Protein AF-A0A0S9KAY3-F1 (afdb_monomer_lite)

Foldseek 3Di:
DLVQLLVQLCVLCDPPDLCQLCVLLVHDSVVSVCSNVVVDDDDPSSQVSSCNSSVADRPVHDPPPVPPDD

pLDDT: mean 89.28, std 13.08, range [46.47, 98.12]

Sequence (70 aa):
MARQFVGRLRAAVGDRSIRSVAAASGLNHATLAAVLNGSTWPDAETVAKLELGLQADLWPGRVDPGTSRA

Structure (mmCIF, N/CA/C/O backbone):
data_AF-A0A0S9KAY3-F1
#
_entry.id   AF-A0A0S9KAY3-F1
#
loop_
_atom_site.group_PDB
_atom_site.id
_atom_site.type_symbol
_atom_site.label_atom_id
_atom_site.label_alt_id
_atom_site.label_comp_id
_atom_site.label_asym_id
_atom_site.label_entity_id
_atom_site.label_seq_id
_atom_site.pdbx_PDB_ins_code
_atom_site.Cartn_x
_atom_si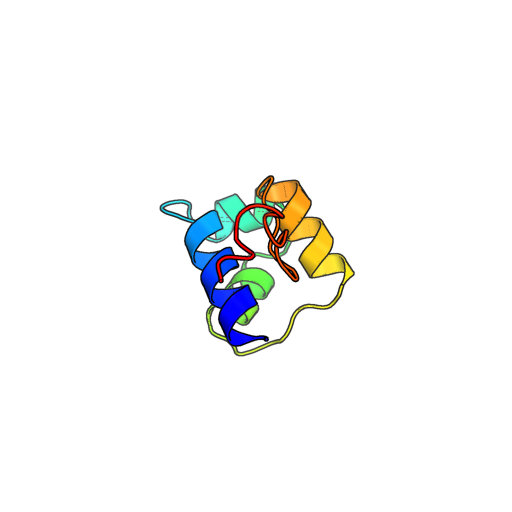te.Cartn_y
_atom_site.Cartn_z
_atom_site.occupancy
_atom_site.B_iso_or_equiv
_atom_site.auth_seq_id
_atom_site.auth_comp_id
_atom_site.auth_asym_id
_atom_site.auth_atom_id
_atom_site.pdbx_PDB_model_num
ATOM 1 N N . MET A 1 1 ? 1.803 -0.432 -16.851 1.00 73.62 1 MET A N 1
ATOM 2 C CA . MET A 1 1 ? 2.326 -0.967 -15.582 1.00 73.62 1 MET A CA 1
ATOM 3 C C . MET A 1 1 ? 1.863 -0.190 -14.348 1.00 73.62 1 MET A C 1
ATOM 5 O O . MET A 1 1 ? 1.159 -0.773 -13.534 1.00 73.62 1 MET A O 1
ATOM 9 N N . ALA A 1 2 ? 2.131 1.119 -14.237 1.00 82.19 2 ALA A N 1
ATOM 10 C CA . ALA A 1 2 ? 1.708 1.915 -13.072 1.00 82.19 2 ALA A CA 1
ATOM 11 C C . ALA A 1 2 ? 0.197 1.843 -12.757 1.00 82.19 2 ALA A C 1
ATOM 13 O O . ALA A 1 2 ? -0.204 1.665 -11.611 1.00 82.19 2 ALA A O 1
ATOM 14 N N . ARG A 1 3 ? -0.657 1.870 -13.790 1.00 86.88 3 ARG A N 1
ATOM 15 C CA . ARG A 1 3 ? -2.114 1.707 -13.634 1.00 86.88 3 ARG A CA 1
ATOM 16 C C . ARG A 1 3 ? -2.517 0.359 -13.018 1.00 86.88 3 ARG A C 1
ATOM 18 O O . ARG A 1 3 ? -3.444 0.322 -12.219 1.00 86.88 3 ARG A O 1
ATOM 25 N N . GLN A 1 4 ? -1.840 -0.733 -13.389 1.00 89.44 4 GLN A N 1
ATOM 26 C CA . GLN A 1 4 ? -2.149 -2.070 -12.863 1.00 89.44 4 GLN A CA 1
ATOM 27 C C . GLN A 1 4 ? -1.774 -2.173 -11.385 1.00 89.44 4 GLN A C 1
ATOM 29 O O . GLN A 1 4 ? -2.563 -2.686 -10.600 1.00 89.44 4 GLN A O 1
ATOM 34 N N . PHE A 1 5 ? -0.621 -1.617 -11.005 1.00 91.56 5 PHE A N 1
ATOM 35 C CA . PHE A 1 5 ? -0.216 -1.512 -9.606 1.00 91.56 5 PHE A CA 1
ATOM 36 C C . PHE A 1 5 ? -1.264 -0.767 -8.771 1.00 91.56 5 PHE A C 1
ATOM 38 O O . PHE A 1 5 ? -1.746 -1.310 -7.783 1.00 91.56 5 PHE A O 1
ATOM 45 N N . VAL A 1 6 ? -1.692 0.428 -9.200 1.00 92.50 6 VAL A N 1
ATOM 46 C CA . VAL A 1 6 ? -2.715 1.200 -8.469 1.00 92.50 6 VAL A CA 1
ATOM 47 C C . VAL A 1 6 ? -4.045 0.439 -8.399 1.00 92.50 6 VAL A C 1
ATOM 49 O O . VAL A 1 6 ? -4.717 0.477 -7.372 1.00 92.50 6 VAL A O 1
ATOM 52 N N . GLY A 1 7 ? -4.421 -0.284 -9.459 1.00 93.38 7 GLY A N 1
ATOM 53 C CA . GLY A 1 7 ? -5.603 -1.150 -9.460 1.00 93.38 7 GLY A CA 1
ATOM 54 C C . GLY A 1 7 ? -5.527 -2.262 -8.410 1.00 93.38 7 GLY A C 1
ATOM 55 O O . GLY A 1 7 ? -6.447 -2.403 -7.607 1.00 93.38 7 GLY A O 1
ATOM 56 N N . ARG A 1 8 ? -4.411 -3.002 -8.363 1.00 94.06 8 ARG A N 1
ATOM 57 C CA . ARG A 1 8 ? -4.174 -4.046 -7.351 1.00 94.06 8 ARG A CA 1
ATOM 58 C C . ARG A 1 8 ? -4.097 -3.475 -5.943 1.00 94.06 8 ARG A C 1
ATOM 60 O O . ARG A 1 8 ? -4.674 -4.050 -5.031 1.00 94.06 8 ARG A O 1
ATOM 67 N N . LEU A 1 9 ? -3.456 -2.321 -5.779 1.00 95.38 9 LEU A N 1
ATOM 68 C CA . LEU A 1 9 ? -3.369 -1.637 -4.495 1.00 95.38 9 LEU A CA 1
ATOM 69 C C . LEU A 1 9 ? -4.757 -1.235 -3.986 1.00 95.38 9 LEU A C 1
ATOM 71 O O . LEU A 1 9 ? -5.070 -1.493 -2.832 1.00 95.38 9 LEU A O 1
ATOM 75 N N . ARG A 1 10 ? -5.621 -0.668 -4.839 1.00 95.56 10 ARG A N 1
ATOM 76 C CA . ARG A 1 10 ? -7.012 -0.350 -4.466 1.00 95.56 10 ARG A CA 1
ATOM 77 C C . ARG A 1 10 ? -7.803 -1.598 -4.083 1.00 95.56 10 ARG A C 1
ATOM 79 O O . ARG A 1 10 ? -8.496 -1.576 -3.072 1.00 95.56 10 ARG A O 1
ATOM 86 N N . ALA A 1 11 ? -7.664 -2.679 -4.850 1.00 95.38 11 ALA A N 1
ATOM 87 C CA . ALA A 1 11 ? -8.314 -3.948 -4.537 1.00 95.38 11 ALA A CA 1
ATOM 88 C C . ALA A 1 11 ? -7.834 -4.527 -3.193 1.00 95.38 11 ALA A C 1
ATOM 90 O O . ALA A 1 11 ? -8.651 -4.954 -2.386 1.00 95.38 11 ALA A O 1
ATOM 91 N N . ALA A 1 12 ? -6.525 -4.487 -2.925 1.00 95.81 12 ALA A N 1
ATOM 92 C CA . ALA A 1 12 ? -5.942 -4.970 -1.676 1.00 95.81 12 ALA A CA 1
ATOM 93 C C . ALA A 1 12 ? -6.316 -4.093 -0.470 1.00 95.81 12 ALA A C 1
ATOM 95 O O . ALA A 1 12 ? -6.525 -4.612 0.624 1.00 95.81 12 ALA A O 1
ATOM 96 N N . VAL A 1 13 ? -6.422 -2.770 -0.645 1.00 96.56 13 VAL A N 1
ATOM 97 C CA . VAL A 1 13 ? -6.923 -1.855 0.396 1.00 96.56 13 VAL A CA 1
ATOM 98 C C . VAL A 1 13 ? -8.358 -2.232 0.780 1.00 96.56 13 VAL A C 1
ATOM 100 O O . VAL A 1 13 ? -8.639 -2.379 1.973 1.00 96.56 13 VAL A O 1
ATOM 103 N N . GLY A 1 14 ? -9.229 -2.457 -0.210 1.00 95.88 14 GLY A N 1
ATOM 104 C CA . GLY A 1 14 ? -10.639 -2.783 0.010 1.00 95.88 14 GLY A CA 1
ATOM 105 C C . GLY A 1 14 ? -11.361 -1.672 0.778 1.00 95.88 14 GLY A C 1
ATOM 106 O O . GLY A 1 14 ? -11.144 -0.491 0.512 1.00 95.88 14 GLY A O 1
ATOM 107 N N . ASP A 1 15 ? -12.161 -2.048 1.776 1.00 96.56 15 ASP A N 1
ATOM 108 C CA . ASP A 1 15 ? -12.913 -1.104 2.621 1.00 96.56 15 ASP A CA 1
ATOM 109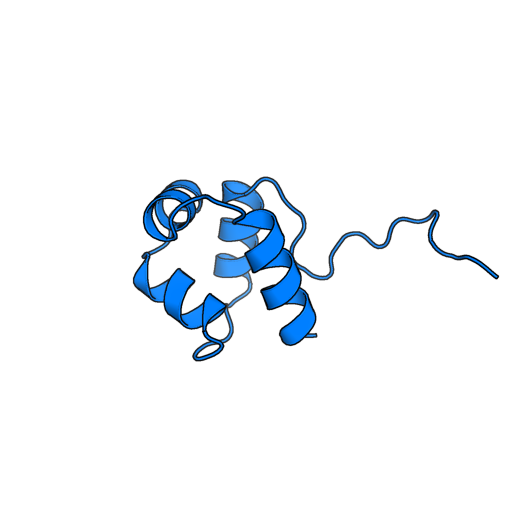 C C . ASP A 1 15 ? -12.082 -0.516 3.776 1.00 96.56 15 ASP A C 1
ATOM 111 O O . ASP A 1 15 ? -12.577 0.273 4.587 1.00 96.56 15 ASP A O 1
ATOM 115 N N . ARG A 1 16 ? -10.801 -0.896 3.894 1.00 96.81 16 ARG A N 1
ATOM 116 C CA . ARG A 1 16 ? -9.928 -0.374 4.950 1.00 96.81 16 ARG A CA 1
ATOM 117 C C . ARG A 1 16 ? -9.618 1.096 4.704 1.00 96.81 16 ARG A C 1
ATOM 119 O O . ARG A 1 16 ? -9.361 1.534 3.585 1.00 96.81 16 ARG A O 1
ATOM 126 N N . SER A 1 17 ? -9.534 1.862 5.788 1.00 97.31 17 SER A N 1
ATOM 127 C CA . SER A 1 17 ? -9.077 3.247 5.694 1.00 97.31 17 SER A CA 1
ATOM 128 C C . SER A 1 17 ? -7.607 3.320 5.262 1.00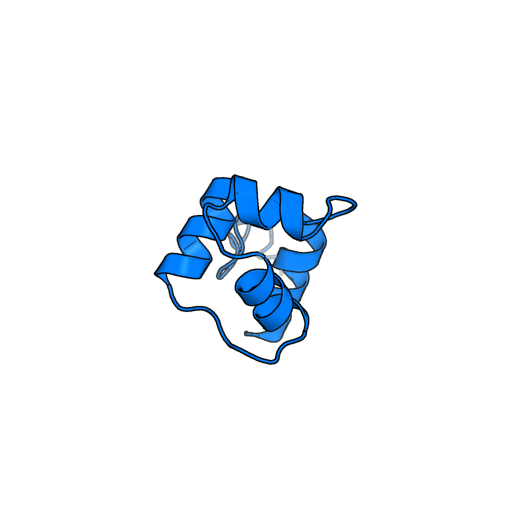 97.31 17 SER A C 1
ATOM 130 O O . SER A 1 17 ? -6.776 2.512 5.688 1.00 97.31 17 SER A O 1
ATOM 132 N N . ILE A 1 18 ? -7.258 4.359 4.494 1.00 97.06 18 ILE A N 1
ATOM 133 C CA . ILE A 1 18 ? -5.868 4.656 4.097 1.00 97.06 18 ILE A CA 1
ATOM 134 C C . ILE A 1 18 ? -4.945 4.687 5.322 1.00 97.06 18 ILE A C 1
ATOM 136 O O . ILE A 1 18 ? -3.840 4.157 5.286 1.00 97.06 18 ILE A O 1
ATOM 140 N N . ARG A 1 19 ? -5.404 5.268 6.438 1.00 97.38 19 ARG A N 1
ATOM 141 C CA . ARG A 1 19 ? -4.612 5.353 7.672 1.00 97.38 19 ARG A CA 1
ATOM 142 C C . ARG A 1 19 ? -4.319 3.973 8.269 1.00 97.38 19 ARG A C 1
ATOM 144 O O . ARG A 1 19 ? -3.190 3.742 8.687 1.00 97.38 19 ARG A O 1
ATOM 151 N N . SER A 1 20 ? -5.302 3.070 8.287 1.00 98.00 20 SER A N 1
ATOM 152 C CA . SER A 1 20 ? -5.116 1.700 8.784 1.00 98.00 20 SER A CA 1
ATOM 153 C C . SER A 1 20 ? -4.130 0.917 7.916 1.00 98.00 20 SER A C 1
ATOM 155 O O . SER A 1 20 ? -3.218 0.290 8.450 1.00 98.00 20 SER A O 1
ATOM 157 N N . VAL A 1 21 ? -4.249 1.012 6.589 1.00 98.06 21 VAL A N 1
ATOM 158 C CA . VAL A 1 21 ? -3.329 0.332 5.663 1.00 98.06 21 VAL A CA 1
ATOM 159 C C . VAL A 1 21 ? -1.912 0.890 5.759 1.00 98.06 21 VAL A C 1
ATOM 161 O O . VAL A 1 21 ? -0.950 0.124 5.794 1.00 98.06 21 VAL A O 1
ATOM 164 N N . ALA A 1 22 ? -1.773 2.214 5.833 1.00 97.81 22 ALA A N 1
ATOM 165 C CA . ALA A 1 22 ? -0.474 2.854 5.980 1.00 97.81 22 ALA A CA 1
ATOM 166 C C . ALA A 1 22 ? 0.214 2.413 7.279 1.00 97.81 22 ALA A C 1
ATOM 168 O O . ALA A 1 22 ? 1.379 2.032 7.241 1.00 97.81 22 ALA A O 1
ATOM 169 N N . ALA A 1 23 ? -0.521 2.361 8.395 1.00 98.12 23 ALA A N 1
ATOM 170 C CA . ALA A 1 23 ? 0.002 1.849 9.660 1.00 98.12 23 ALA A CA 1
ATOM 171 C C . ALA A 1 23 ? 0.434 0.375 9.558 1.00 98.12 23 ALA A C 1
ATOM 173 O O . ALA A 1 23 ? 1.542 0.043 9.968 1.00 98.12 23 ALA A O 1
ATOM 174 N N . ALA A 1 24 ? -0.390 -0.488 8.950 1.00 97.69 24 ALA A N 1
ATOM 175 C CA . ALA A 1 24 ? -0.058 -1.901 8.738 1.00 97.69 24 ALA A CA 1
ATOM 176 C C . ALA A 1 24 ? 1.174 -2.107 7.837 1.00 97.69 24 ALA A C 1
ATOM 178 O O . ALA A 1 24 ? 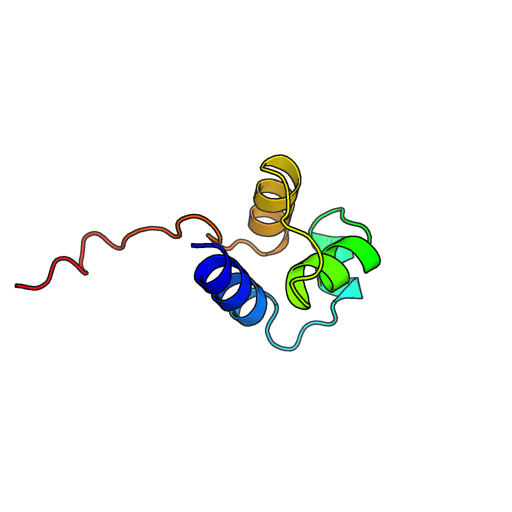1.888 -3.092 7.981 1.00 97.69 24 ALA A O 1
ATOM 179 N N . SER A 1 25 ? 1.436 -1.163 6.930 1.00 97.38 25 SER A N 1
ATOM 180 C CA . SER A 1 25 ? 2.565 -1.201 5.992 1.00 97.38 25 SER A CA 1
ATOM 181 C C . SER A 1 25 ? 3.790 -0.418 6.487 1.00 97.38 25 SER A C 1
ATOM 183 O O . SER A 1 25 ? 4.777 -0.308 5.768 1.00 97.38 25 SER A O 1
ATOM 185 N N . GLY A 1 26 ? 3.744 0.183 7.682 1.00 97.44 26 GLY A N 1
ATOM 186 C CA . GLY A 1 26 ? 4.832 1.029 8.189 1.00 97.44 26 GLY A CA 1
ATOM 187 C C . GLY A 1 26 ? 5.091 2.283 7.338 1.00 97.44 26 GLY A C 1
ATOM 188 O O . GLY A 1 26 ? 6.233 2.724 7.209 1.00 97.44 26 GLY A O 1
ATOM 189 N N . LEU A 1 27 ? 4.044 2.840 6.724 1.00 96.88 27 LEU A N 1
ATOM 190 C CA . LEU A 1 27 ? 4.097 4.012 5.852 1.00 96.88 27 LEU A CA 1
ATOM 191 C C . LEU A 1 27 ? 3.398 5.223 6.471 1.00 96.88 27 LEU A C 1
ATOM 193 O O . LEU A 1 27 ? 2.468 5.113 7.271 1.00 96.88 27 LEU A O 1
ATOM 197 N N . ASN A 1 28 ? 3.783 6.410 6.006 1.00 96.81 28 ASN A N 1
ATOM 198 C CA . ASN A 1 28 ? 2.988 7.610 6.224 1.00 96.81 28 ASN A CA 1
ATOM 199 C C . ASN A 1 28 ? 1.709 7.545 5.365 1.00 96.81 28 ASN A C 1
ATOM 201 O O . ASN A 1 28 ? 1.758 7.276 4.164 1.00 96.81 28 ASN A O 1
ATOM 205 N N . HIS A 1 29 ? 0.555 7.833 5.969 1.00 96.50 29 HIS A N 1
ATOM 206 C CA . HIS A 1 29 ? -0.736 7.883 5.278 1.00 96.50 29 HIS A CA 1
ATOM 207 C C . HIS A 1 29 ? -0.761 8.857 4.088 1.00 96.50 29 HIS A C 1
ATOM 209 O O . HIS A 1 29 ? -1.435 8.574 3.098 1.00 96.50 29 HIS A O 1
ATOM 215 N N . ALA A 1 30 ? -0.010 9.963 4.147 1.00 97.19 30 ALA A N 1
ATOM 216 C CA . ALA A 1 30 ? 0.117 10.903 3.035 1.00 97.19 30 ALA A CA 1
ATOM 217 C C . ALA A 1 30 ? 0.820 10.266 1.824 1.00 97.19 30 ALA A C 1
ATOM 219 O O . ALA A 1 30 ? 0.382 10.463 0.693 1.00 97.19 30 ALA A O 1
ATOM 220 N N . THR A 1 31 ? 1.848 9.441 2.056 1.00 95.88 31 THR A N 1
ATOM 221 C CA . THR A 1 31 ? 2.536 8.681 1.000 1.00 95.88 31 THR A CA 1
ATOM 222 C C . THR A 1 31 ? 1.577 7.710 0.323 1.00 95.88 31 THR A C 1
ATOM 224 O O . THR A 1 31 ? 1.471 7.707 -0.900 1.00 95.88 31 THR A O 1
ATOM 227 N N . LEU A 1 32 ? 0.815 6.931 1.098 1.00 96.50 32 LEU A N 1
ATOM 228 C CA . LEU A 1 32 ? -0.168 6.006 0.528 1.00 96.50 32 LEU A CA 1
ATOM 229 C C . LEU A 1 32 ? -1.261 6.746 -0.264 1.00 96.50 32 LEU A C 1
ATOM 231 O O . LEU A 1 32 ? -1.640 6.303 -1.347 1.00 96.50 32 LEU A O 1
ATOM 235 N N . ALA A 1 33 ? -1.734 7.893 0.229 1.00 96.56 33 ALA A N 1
ATOM 236 C CA . ALA A 1 33 ? -2.702 8.718 -0.492 1.00 96.56 33 ALA A CA 1
ATOM 237 C C . ALA A 1 33 ? -2.136 9.253 -1.823 1.00 96.56 33 ALA A C 1
ATOM 239 O O . ALA A 1 33 ? -2.818 9.165 -2.842 1.00 96.56 33 ALA A O 1
ATOM 240 N N . ALA A 1 34 ? -0.887 9.736 -1.826 1.00 95.94 34 ALA A N 1
ATOM 241 C CA . ALA A 1 34 ? -0.182 10.229 -3.016 1.00 95.94 34 ALA A CA 1
ATOM 242 C C . ALA A 1 34 ? 0.119 9.131 -4.055 1.00 95.94 34 ALA A C 1
ATOM 244 O O . ALA A 1 34 ? 0.267 9.395 -5.247 1.00 95.94 34 ALA A O 1
ATOM 245 N N . VAL A 1 35 ? 0.211 7.877 -3.622 1.00 94.81 35 VAL A N 1
ATOM 246 C CA . VAL A 1 35 ? 0.329 6.736 -4.536 1.00 94.81 35 VAL A CA 1
ATOM 247 C C . VAL A 1 35 ? -1.041 6.373 -5.116 1.00 94.81 35 VAL A C 1
ATOM 249 O O . VAL A 1 35 ? -1.189 6.189 -6.324 1.00 94.81 35 VAL A O 1
ATOM 252 N N . LEU A 1 36 ? -2.075 6.308 -4.272 1.00 94.44 36 LEU A N 1
ATOM 253 C CA . LEU A 1 36 ? -3.437 5.953 -4.681 1.00 94.44 36 LEU A CA 1
ATOM 254 C C . LEU A 1 36 ? -4.092 6.992 -5.595 1.00 94.44 36 LEU A C 1
ATOM 256 O O . LEU A 1 36 ? -4.906 6.618 -6.441 1.00 94.44 36 LEU A O 1
ATOM 260 N N . ASN A 1 37 ? -3.773 8.276 -5.438 1.00 93.50 37 ASN A N 1
ATOM 261 C CA . ASN A 1 37 ? -4.255 9.341 -6.320 1.00 93.50 37 ASN A CA 1
ATOM 262 C C . ASN A 1 37 ? -3.423 9.459 -7.619 1.00 93.50 37 ASN A C 1
ATOM 264 O O . ASN A 1 37 ? -3.828 10.173 -8.533 1.00 93.50 37 ASN A O 1
ATOM 268 N N . GLY A 1 38 ? -2.300 8.736 -7.720 1.00 90.62 38 GLY A N 1
ATOM 269 C CA . GLY A 1 38 ? -1.395 8.773 -8.867 1.00 90.62 38 GLY A CA 1
ATOM 270 C C . GLY A 1 38 ? -0.498 10.013 -8.937 1.00 90.62 38 GLY A C 1
ATOM 271 O O . GLY A 1 38 ? 0.070 10.271 -9.994 1.00 90.62 38 GLY A O 1
ATOM 272 N N . SER A 1 39 ? -0.367 10.780 -7.851 1.00 92.81 39 SER A N 1
ATOM 273 C CA . SER A 1 39 ? 0.529 11.938 -7.768 1.00 92.81 39 SER A CA 1
ATOM 274 C C . SER A 1 39 ? 2.002 11.539 -7.703 1.00 92.81 39 SER A C 1
ATOM 276 O O . SER A 1 39 ? 2.844 12.281 -8.203 1.00 92.81 39 SER A O 1
ATOM 278 N N . THR A 1 40 ? 2.314 10.375 -7.126 1.00 93.06 40 THR A N 1
ATOM 279 C CA . THR A 1 40 ? 3.688 9.878 -6.986 1.00 93.06 40 THR A CA 1
ATOM 280 C C . THR A 1 40 ? 3.768 8.388 -7.298 1.00 93.06 40 THR A C 1
ATOM 282 O O . THR A 1 40 ? 2.878 7.610 -6.952 1.00 93.06 40 THR A O 1
ATOM 285 N N . TRP A 1 41 ? 4.870 7.978 -7.927 1.00 92.38 41 TRP A N 1
ATOM 286 C CA . TRP A 1 41 ? 5.212 6.570 -8.090 1.00 92.38 41 TRP A CA 1
ATOM 287 C C . TRP A 1 41 ? 6.043 6.078 -6.891 1.00 92.38 41 TRP A C 1
ATOM 289 O O . TRP A 1 41 ? 7.037 6.729 -6.566 1.00 92.38 41 TRP A O 1
ATOM 299 N N . PRO A 1 42 ? 5.659 4.973 -6.221 1.00 93.88 42 PRO A N 1
ATOM 300 C CA . PRO A 1 42 ? 6.432 4.438 -5.107 1.00 93.88 42 PRO A CA 1
ATOM 301 C C . PRO A 1 42 ? 7.745 3.809 -5.583 1.00 93.88 42 PRO A C 1
ATOM 303 O O . PRO A 1 42 ? 7.825 3.233 -6.671 1.00 93.88 42 PRO A O 1
ATOM 306 N N . ASP A 1 43 ? 8.767 3.884 -4.736 1.00 94.31 43 ASP A N 1
ATOM 307 C CA . ASP A 1 43 ? 9.996 3.111 -4.900 1.00 94.31 43 ASP A CA 1
ATOM 308 C C . ASP A 1 43 ? 9.795 1.632 -4.515 1.00 94.31 43 ASP A C 1
ATOM 310 O O . ASP A 1 43 ? 8.744 1.219 -4.015 1.00 94.31 43 ASP A O 1
ATOM 314 N N . ALA A 1 44 ? 10.818 0.811 -4.768 1.00 93.19 44 ALA A N 1
ATOM 315 C CA . ALA A 1 44 ? 10.771 -0.622 -4.489 1.00 93.19 44 ALA A CA 1
ATOM 316 C C . ALA A 1 44 ? 10.583 -0.935 -2.992 1.00 93.19 44 ALA A C 1
ATOM 318 O O . ALA A 1 44 ? 9.892 -1.895 -2.655 1.00 93.19 44 ALA A O 1
ATOM 319 N N . GLU A 1 45 ? 11.146 -0.118 -2.096 1.00 95.81 45 GLU A N 1
ATOM 320 C CA . GLU A 1 45 ? 10.975 -0.286 -0.648 1.00 95.81 45 GLU A CA 1
ATOM 321 C C . GLU A 1 45 ? 9.514 -0.067 -0.237 1.00 95.81 45 GLU A C 1
ATOM 323 O O . GLU A 1 45 ? 8.940 -0.867 0.503 1.00 95.81 45 GLU A O 1
ATOM 328 N N . THR A 1 46 ? 8.887 0.989 -0.754 1.00 95.94 46 THR A N 1
ATOM 329 C CA . THR A 1 46 ? 7.481 1.307 -0.505 1.00 95.94 46 THR A CA 1
ATOM 330 C C . THR A 1 46 ? 6.569 0.213 -1.048 1.00 95.94 46 THR A C 1
ATOM 332 O O . THR A 1 46 ? 5.606 -0.161 -0.377 1.00 95.94 46 THR A O 1
ATOM 335 N N . VAL A 1 47 ? 6.874 -0.338 -2.228 1.00 95.44 47 VAL A N 1
ATOM 336 C CA . VAL A 1 47 ? 6.140 -1.491 -2.768 1.00 95.44 47 VAL A CA 1
ATOM 337 C C . VAL A 1 47 ? 6.267 -2.696 -1.833 1.00 95.44 47 VAL A C 1
ATOM 339 O O . VAL A 1 47 ? 5.241 -3.224 -1.417 1.00 95.44 47 VAL A O 1
ATOM 342 N N . ALA A 1 48 ? 7.480 -3.076 -1.421 1.00 95.56 48 ALA A N 1
ATOM 343 C CA . ALA A 1 48 ? 7.691 -4.218 -0.527 1.00 95.56 48 ALA A CA 1
ATOM 344 C C . ALA A 1 48 ? 6.970 -4.048 0.823 1.00 95.56 48 ALA A C 1
ATOM 346 O O . ALA A 1 48 ? 6.327 -4.973 1.318 1.00 95.56 48 ALA A O 1
ATOM 347 N N . LYS A 1 49 ? 7.013 -2.843 1.402 1.00 97.25 49 LYS A N 1
ATOM 348 C CA . LYS A 1 49 ? 6.279 -2.497 2.628 1.00 97.25 49 LYS A CA 1
ATOM 349 C C . LYS A 1 49 ? 4.768 -2.669 2.477 1.00 97.25 49 LYS A C 1
ATOM 351 O O . LYS A 1 49 ? 4.124 -3.198 3.381 1.00 97.25 49 LYS A O 1
ATOM 356 N N . LEU A 1 50 ? 4.205 -2.250 1.343 1.00 97.06 50 LEU A N 1
ATOM 357 C CA . LEU A 1 50 ? 2.785 -2.440 1.045 1.00 97.06 50 LEU A CA 1
ATOM 358 C C . LEU A 1 50 ? 2.430 -3.915 0.880 1.00 97.06 50 LEU A C 1
ATOM 360 O O . LEU A 1 50 ? 1.425 -4.347 1.432 1.00 97.06 50 LEU A O 1
ATOM 364 N N . GLU A 1 51 ? 3.241 -4.690 0.161 1.00 96.25 51 GLU A N 1
ATOM 365 C CA . GLU A 1 51 ? 3.005 -6.127 -0.027 1.00 96.25 51 GLU A CA 1
ATOM 366 C C . GLU A 1 51 ? 3.035 -6.879 1.309 1.00 96.25 51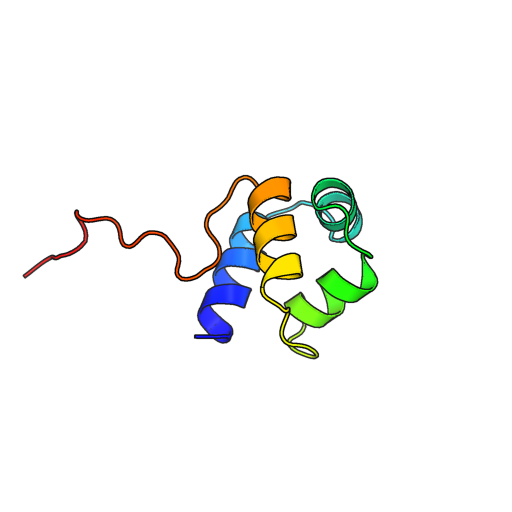 GLU A C 1
ATOM 368 O O . GLU A 1 51 ? 2.141 -7.679 1.589 1.00 96.25 51 GLU A O 1
ATOM 373 N N . LEU A 1 52 ? 3.989 -6.547 2.186 1.00 96.44 52 LEU A N 1
ATOM 374 C CA . LEU A 1 52 ? 4.070 -7.097 3.539 1.00 96.44 52 LEU A CA 1
ATOM 375 C C . LEU A 1 52 ? 2.888 -6.661 4.417 1.00 96.44 52 LEU A C 1
ATOM 377 O O . LEU A 1 52 ? 2.281 -7.497 5.082 1.00 96.44 52 LEU A O 1
ATOM 381 N N . GLY A 1 53 ? 2.519 -5.379 4.416 1.00 96.25 53 GLY A N 1
ATOM 382 C CA . GLY A 1 53 ? 1.414 -4.876 5.241 1.00 96.25 53 GLY A CA 1
ATOM 383 C C . GLY A 1 53 ? 0.030 -5.342 4.781 1.00 96.25 53 GLY A C 1
ATOM 384 O O . GLY A 1 53 ? -0.892 -5.478 5.588 1.00 96.25 53 GLY A O 1
ATOM 385 N N . LEU A 1 54 ? -0.131 -5.597 3.481 1.00 95.62 54 LEU A N 1
ATOM 386 C CA . LEU A 1 54 ? -1.389 -6.035 2.876 1.00 95.62 54 LEU A CA 1
ATOM 387 C C . LEU A 1 54 ? -1.475 -7.550 2.687 1.00 95.62 54 LEU A C 1
ATOM 389 O O . LEU A 1 54 ? -2.575 -8.032 2.425 1.00 95.62 54 LEU A O 1
ATOM 393 N N . GLN A 1 55 ? -0.358 -8.274 2.826 1.00 94.56 55 GLN A N 1
ATOM 394 C CA . GLN A 1 55 ? -0.242 -9.702 2.509 1.00 94.56 55 GLN A CA 1
ATOM 395 C C . GLN A 1 55 ? -0.742 -10.004 1.085 1.00 94.56 55 GLN A C 1
ATOM 397 O O . GLN A 1 55 ? -1.528 -10.923 0.859 1.00 94.56 55 GLN A O 1
ATOM 402 N N . ALA A 1 56 ? -0.318 -9.182 0.122 1.00 93.50 56 ALA A N 1
ATOM 403 C CA . ALA A 1 56 ? -0.779 -9.233 -1.264 1.00 93.50 56 ALA A CA 1
ATOM 404 C C . ALA A 1 56 ? 0.378 -9.004 -2.242 1.00 93.50 56 ALA A C 1
ATOM 406 O O . ALA A 1 56 ? 1.256 -8.194 -1.966 1.00 93.50 56 ALA A O 1
ATOM 407 N N . ASP A 1 57 ? 0.336 -9.653 -3.409 1.00 91.75 57 ASP A N 1
ATOM 408 C CA . ASP A 1 57 ? 1.284 -9.391 -4.496 1.00 91.75 57 ASP A CA 1
ATOM 409 C C . ASP A 1 57 ? 0.779 -8.205 -5.344 1.00 91.75 57 ASP A C 1
ATOM 411 O O . ASP A 1 57 ? -0.206 -8.306 -6.087 1.00 91.75 57 ASP A O 1
ATOM 415 N N . LEU A 1 58 ? 1.449 -7.059 -5.252 1.00 91.88 58 LEU A N 1
ATOM 416 C CA . LEU A 1 58 ? 1.082 -5.827 -5.952 1.00 91.88 58 LEU A CA 1
ATOM 417 C C . LEU A 1 58 ? 1.864 -5.660 -7.256 1.00 91.88 58 LEU A C 1
ATOM 419 O O . LEU A 1 58 ? 1.310 -5.164 -8.250 1.00 91.88 58 LEU A O 1
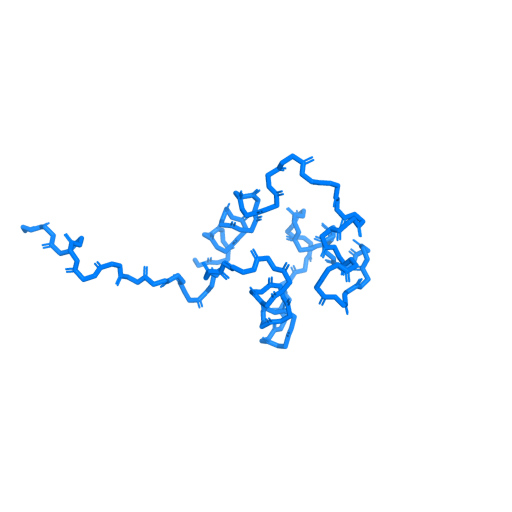ATOM 423 N N . TRP A 1 59 ? 3.132 -6.082 -7.282 1.00 86.69 59 TRP A N 1
ATOM 424 C CA . TRP A 1 59 ? 4.014 -5.877 -8.427 1.00 86.69 59 TRP A CA 1
ATOM 425 C C . TRP A 1 59 ? 4.949 -7.060 -8.727 1.00 86.69 59 TRP A C 1
ATOM 427 O O . TRP A 1 59 ? 5.615 -7.555 -7.830 1.00 86.69 59 TRP A O 1
ATOM 437 N N . PRO A 1 60 ? 5.080 -7.483 -10.002 1.00 78.44 60 PRO A N 1
ATOM 438 C CA . PRO A 1 60 ? 4.187 -7.244 -11.144 1.00 78.44 60 PRO A CA 1
ATOM 439 C C . PRO A 1 60 ? 2.857 -8.022 -11.020 1.00 78.44 60 PRO A C 1
ATOM 441 O O . PRO A 1 60 ? 2.099 -8.107 -11.992 1.00 78.44 60 PRO A O 1
ATOM 444 N N . GLY A 1 61 ? 2.548 -8.525 -9.816 1.00 75.81 61 GLY A N 1
ATOM 445 C CA . GLY A 1 61 ? 1.551 -9.556 -9.538 1.00 75.81 61 GLY A CA 1
ATOM 446 C C . GLY A 1 61 ? 2.105 -10.929 -9.910 1.00 75.81 61 GLY A C 1
ATOM 447 O O . GLY A 1 61 ? 2.834 -11.045 -10.898 1.00 75.81 61 GLY A O 1
ATOM 448 N N . ARG A 1 62 ? 1.774 -11.981 -9.151 1.00 70.50 62 ARG A N 1
ATOM 449 C CA . ARG A 1 62 ? 2.043 -13.341 -9.633 1.00 70.50 62 ARG A CA 1
ATOM 450 C C . ARG A 1 62 ? 1.266 -13.540 -10.929 1.00 70.50 62 ARG A C 1
ATOM 452 O O . ARG A 1 62 ? 0.054 -13.337 -10.978 1.00 70.50 62 ARG A O 1
ATOM 459 N N . VAL A 1 63 ? 1.982 -13.895 -11.990 1.00 61.78 63 VAL A N 1
ATOM 460 C CA . VAL A 1 63 ? 1.352 -14.482 -13.168 1.00 61.78 63 VAL A CA 1
ATOM 461 C C . VAL A 1 63 ? 0.939 -15.871 -12.714 1.00 61.78 63 VAL A C 1
ATOM 463 O O . VAL A 1 63 ? 1.810 -16.706 -12.480 1.00 61.78 63 VAL A O 1
ATOM 466 N N . ASP A 1 64 ? -0.355 -16.103 -12.500 1.00 59.88 64 ASP A N 1
ATOM 467 C CA . ASP A 1 64 ? -0.822 -17.461 -12.241 1.00 59.88 64 ASP A CA 1
ATOM 468 C C . ASP A 1 64 ? -0.384 -18.338 -13.422 1.00 59.88 64 ASP A C 1
ATOM 470 O O . ASP A 1 64 ? -0.801 -18.063 -14.555 1.00 59.88 64 ASP A O 1
ATOM 474 N N . PRO A 1 65 ? 0.417 -19.400 -13.205 1.00 57.91 65 PRO A N 1
ATOM 475 C CA . PRO A 1 65 ? 0.848 -20.280 -14.290 1.00 57.91 65 PRO A CA 1
ATOM 476 C C . PRO A 1 65 ? -0.339 -20.921 -15.030 1.00 57.91 65 PRO A C 1
ATOM 478 O O . PRO A 1 65 ? -0.206 -21.328 -16.180 1.00 57.91 65 PRO A O 1
ATOM 481 N N . GLY A 1 66 ? -1.518 -20.971 -14.394 1.00 58.34 66 GLY A N 1
ATOM 482 C CA . GLY A 1 66 ? -2.769 -21.471 -14.972 1.00 58.34 66 GLY A CA 1
ATOM 483 C C . GLY A 1 66 ? -3.500 -20.502 -15.913 1.00 58.34 66 GLY A C 1
ATOM 484 O O . GLY A 1 66 ? -4.492 -20.899 -16.520 1.00 58.34 66 GLY A O 1
ATOM 485 N N . THR A 1 67 ? -3.027 -19.257 -16.062 1.00 57.44 67 THR A N 1
ATOM 486 C CA . THR A 1 67 ? -3.611 -18.253 -16.978 1.00 57.44 67 THR A CA 1
ATOM 487 C C . THR A 1 67 ? -2.846 -18.148 -18.307 1.00 57.44 67 THR A C 1
ATOM 489 O O . THR A 1 67 ? -3.108 -17.259 -19.113 1.00 57.44 67 THR A O 1
ATOM 492 N N . SER A 1 68 ? -1.950 -19.093 -18.614 1.00 54.75 68 SER A N 1
ATOM 493 C CA . SER A 1 68 ? -1.578 -19.346 -20.011 1.00 54.75 68 SER A CA 1
ATOM 494 C C . SER A 1 68 ? -2.702 -20.152 -20.668 1.00 54.75 68 SER A C 1
ATOM 496 O O . SER A 1 68 ? -2.695 -21.380 -20.683 1.00 54.75 68 SER A O 1
ATOM 498 N N . ARG A 1 69 ? -3.744 -19.456 -21.131 1.00 55.06 69 ARG A N 1
ATOM 499 C CA . ARG A 1 69 ? -4.794 -20.043 -21.965 1.00 55.06 69 ARG A CA 1
ATOM 500 C C . ARG A 1 69 ? -4.617 -19.582 -23.410 1.00 55.06 69 ARG A C 1
ATOM 502 O O . ARG A 1 69 ? -4.868 -18.414 -23.680 1.00 55.06 69 ARG A O 1
ATOM 509 N N . ALA A 1 70 ? -4.285 -20.580 -24.236 1.00 46.47 70 ALA A N 1
ATOM 510 C CA . ALA A 1 70 ? -4.545 -20.754 -25.671 1.00 46.47 70 ALA A CA 1
ATOM 511 C C . ALA A 1 70 ? -3.870 -19.797 -26.665 1.00 46.47 70 ALA A C 1
ATOM 513 O O . ALA A 1 70 ? -4.095 -18.572 -26.592 1.00 46.47 70 ALA A O 1
#

Secondary structure (DSSP, 8-state):
-HHHHHHHHHHHHTTS-HHHHHHHTT--HHHHHHHHTTSSPPPHHHHHHHHHHHTS--SS----GGG---

Radius of gyration: 12.5 Å; chains: 1; bounding box: 24×33×35 Å